Protein AF-X6LMD1-F1 (afdb_monomer_lite)

Sequence (116 aa):
EVIKKPLPRMNQKKEENHKEEKEEYYFAKEGKKDKRIVFIAIKVKRFSDVDNVKEQYRCRFHYYLTWLLTYPEYIDYLEYLHAHNLSKWRPAFLPDIEFVNAVEGFDICICIYCIY

Organism: Reticulomyxa filosa (NCBI:txid46433)

Secondary structure (DSSP, 8-state):
-EEEEPPP---PPP----------EEEE-TT-TT---EEEEEEEEEEEEEETTTTEEEEEEEEEEEEPPBHHHHHHHHHHHHHS-GGG---S-------TT--S------------

Radius of gyration: 20.08 Å; chains: 1; bounding box: 34×28×69 Å

Structure (mmCIF, N/CA/C/O backbone):
data_AF-X6LMD1-F1
#
_entry.id   AF-X6LMD1-F1
#
loop_
_atom_site.group_PDB
_atom_site.id
_atom_site.type_symbol
_atom_site.label_atom_id
_atom_site.label_alt_id
_atom_site.label_comp_id
_atom_site.label_asym_id
_atom_site.label_entity_id
_atom_site.label_seq_id
_atom_site.pdbx_PDB_ins_code
_atom_site.Cartn_x
_atom_site.Cartn_y
_atom_site.Cartn_z
_atom_site.occupancy
_atom_site.B_iso_or_equiv
_atom_site.auth_seq_id
_atom_site.auth_comp_id
_atom_site.auth_asym_id
_atom_site.auth_atom_id
_atom_site.pdbx_PDB_model_num
ATOM 1 N N . GLU A 1 1 ? 10.521 11.371 -9.289 1.00 58.56 1 GLU A N 1
ATOM 2 C CA . GLU A 1 1 ? 11.022 11.567 -10.667 1.00 58.56 1 GLU A CA 1
ATOM 3 C C . GLU A 1 1 ? 10.364 10.538 -11.561 1.00 58.56 1 GLU A C 1
ATOM 5 O O . GLU A 1 1 ? 10.403 9.359 -11.224 1.00 58.56 1 GLU A O 1
ATOM 10 N N . VAL A 1 2 ? 9.726 11.001 -12.629 1.00 62.53 2 VAL A N 1
ATOM 11 C CA . VAL A 1 2 ? 8.931 10.197 -13.561 1.00 62.53 2 VAL A CA 1
ATOM 12 C C . VAL A 1 2 ? 9.608 10.272 -14.925 1.00 62.53 2 VAL A C 1
ATOM 14 O O . VAL A 1 2 ? 10.075 11.344 -15.310 1.00 62.53 2 VAL A O 1
ATOM 17 N N . ILE A 1 3 ? 9.702 9.148 -15.631 1.00 71.81 3 ILE A N 1
ATOM 18 C CA . ILE A 1 3 ? 10.287 9.081 -16.971 1.00 71.81 3 ILE A CA 1
ATOM 19 C C . ILE A 1 3 ? 9.158 9.009 -17.990 1.00 71.81 3 ILE A C 1
ATOM 21 O O . ILE A 1 3 ? 8.277 8.158 -17.885 1.00 71.81 3 ILE A O 1
ATOM 25 N N . LYS A 1 4 ? 9.219 9.880 -18.995 1.00 68.19 4 LYS A N 1
ATOM 26 C CA . LYS A 1 4 ? 8.364 9.805 -20.178 1.00 68.19 4 LYS A CA 1
ATOM 27 C C . LYS A 1 4 ? 9.011 8.878 -21.199 1.00 68.19 4 LYS A C 1
ATOM 29 O O . LYS A 1 4 ? 10.179 9.081 -21.539 1.00 68.19 4 LYS A O 1
ATOM 34 N N . LYS A 1 5 ? 8.279 7.879 -21.692 1.00 68.75 5 LYS A N 1
ATOM 35 C CA . LYS A 1 5 ? 8.737 7.034 -22.805 1.00 68.75 5 LYS A CA 1
ATOM 36 C C . LYS A 1 5 ? 7.609 6.864 -23.830 1.00 68.75 5 LYS A C 1
ATOM 38 O O . LYS A 1 5 ? 6.471 6.647 -23.420 1.00 68.75 5 LYS A O 1
ATOM 43 N N . PRO A 1 6 ? 7.905 6.968 -25.138 1.00 60.41 6 PRO A N 1
ATOM 44 C CA . PRO A 1 6 ? 6.935 6.650 -26.179 1.00 60.41 6 PRO A CA 1
ATOM 45 C C . PRO A 1 6 ? 6.657 5.139 -26.213 1.00 60.41 6 PRO A C 1
ATOM 47 O O . PRO A 1 6 ? 7.545 4.340 -25.910 1.00 60.41 6 PRO A O 1
ATOM 50 N N . LEU A 1 7 ? 5.439 4.760 -26.606 1.00 60.53 7 LEU A N 1
ATOM 51 C CA . LEU A 1 7 ? 5.027 3.364 -26.778 1.00 60.53 7 LEU A CA 1
ATOM 52 C C . LEU A 1 7 ? 5.971 2.606 -27.735 1.00 60.53 7 LEU A C 1
ATOM 54 O O . LEU A 1 7 ? 6.264 3.106 -28.830 1.00 60.53 7 LEU A O 1
ATOM 58 N N . PRO A 1 8 ? 6.400 1.378 -27.392 1.00 58.44 8 PRO A N 1
ATOM 59 C CA . PRO A 1 8 ? 6.935 0.469 -28.391 1.00 58.44 8 PRO A CA 1
ATOM 60 C C . PRO A 1 8 ? 5.809 0.112 -29.369 1.00 58.44 8 PRO A C 1
ATOM 62 O O . PRO A 1 8 ? 4.729 -0.316 -28.966 1.00 58.44 8 PRO A O 1
ATOM 65 N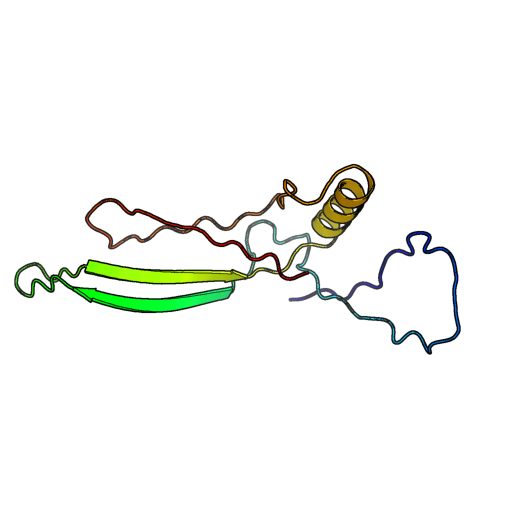 N . ARG A 1 9 ? 6.048 0.311 -30.671 1.00 50.56 9 ARG A N 1
ATOM 66 C CA . ARG A 1 9 ? 5.101 -0.091 -31.720 1.00 50.56 9 ARG A CA 1
ATOM 67 C C . ARG A 1 9 ? 4.963 -1.609 -31.699 1.00 50.56 9 ARG A C 1
ATOM 69 O O . ARG A 1 9 ? 5.807 -2.306 -32.255 1.00 50.56 9 ARG A O 1
ATOM 76 N N . MET A 1 10 ? 3.903 -2.119 -31.089 1.00 48.19 10 MET A N 1
ATOM 77 C CA . MET A 1 10 ? 3.469 -3.488 -31.334 1.00 48.19 10 MET A CA 1
ATOM 78 C C . MET A 1 10 ? 2.474 -3.478 -32.485 1.00 48.19 10 MET A C 1
ATOM 80 O O . MET A 1 10 ? 1.633 -2.588 -32.564 1.00 48.19 10 MET A O 1
ATOM 84 N N . ASN A 1 11 ? 2.644 -4.417 -33.418 1.00 47.88 11 ASN A N 1
ATOM 85 C CA . ASN A 1 11 ? 1.910 -4.506 -34.680 1.00 47.88 11 ASN A CA 1
ATOM 86 C C . ASN A 1 11 ? 0.390 -4.541 -34.456 1.00 47.88 11 ASN A C 1
ATOM 88 O O . ASN A 1 11 ? -0.214 -5.608 -34.369 1.00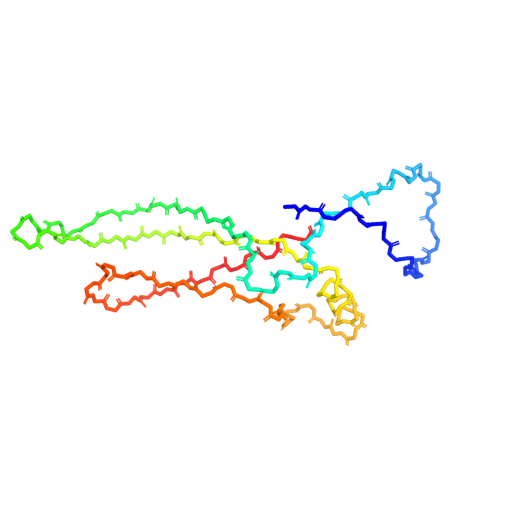 47.88 11 ASN A O 1
ATOM 92 N N . GLN A 1 12 ? -0.233 -3.369 -34.403 1.00 45.47 12 GLN A N 1
ATOM 93 C CA . GLN A 1 12 ? -1.670 -3.217 -34.536 1.00 45.47 12 GLN A CA 1
ATOM 94 C C . GLN A 1 12 ? -1.987 -3.309 -36.030 1.00 45.47 12 GLN A C 1
ATOM 96 O O . GLN A 1 12 ? -1.436 -2.567 -36.849 1.00 45.47 12 GLN A O 1
ATOM 101 N N . LYS A 1 13 ? -2.826 -4.279 -36.407 1.00 42.50 13 LYS A N 1
ATOM 102 C CA . LYS A 1 13 ? -3.422 -4.307 -37.745 1.00 42.50 13 LYS A CA 1
ATOM 103 C C . LYS A 1 13 ? -4.160 -2.980 -37.948 1.00 42.50 13 LYS A C 1
ATOM 105 O O . LYS A 1 13 ? -4.988 -2.612 -37.125 1.00 42.50 13 LYS A O 1
ATOM 110 N N . LYS A 1 14 ? -3.782 -2.280 -39.020 1.00 55.31 14 LYS A N 1
ATOM 111 C CA . LYS A 1 14 ? -4.336 -1.000 -39.473 1.00 55.31 14 LYS A CA 1
ATOM 112 C C . LYS A 1 14 ? -5.856 -1.045 -39.603 1.00 55.31 14 LYS A C 1
ATOM 114 O O . LYS A 1 14 ? -6.345 -1.945 -40.270 1.00 55.31 14 LYS A O 1
ATOM 119 N N . GLU A 1 15 ? -6.500 0.002 -39.101 1.00 42.31 15 GLU A N 1
ATOM 120 C CA . GLU A 1 15 ? -7.690 0.715 -39.608 1.00 42.31 15 GLU A CA 1
ATOM 121 C C . GLU A 1 15 ? -7.949 1.844 -38.587 1.00 42.31 15 GLU A C 1
ATOM 123 O O . GLU A 1 15 ? -7.849 1.592 -37.395 1.00 42.31 15 GLU A O 1
ATOM 128 N N . GLU A 1 16 ? -8.234 3.114 -38.855 1.00 44.16 16 GLU A N 1
ATOM 129 C CA . GLU A 1 16 ? -8.240 4.019 -40.003 1.00 44.16 16 GLU A CA 1
ATOM 130 C C . GLU A 1 16 ? -8.130 5.440 -39.393 1.00 44.16 16 GLU A C 1
ATOM 132 O O . GLU A 1 16 ? -8.723 5.719 -38.356 1.00 44.16 16 GLU A O 1
ATOM 137 N N . ASN A 1 17 ? -7.354 6.325 -40.027 1.00 45.41 17 ASN A N 1
ATOM 138 C CA . ASN A 1 17 ? -7.374 7.799 -39.947 1.00 45.41 17 ASN A CA 1
ATOM 139 C C . ASN A 1 17 ? -8.032 8.498 -38.729 1.00 45.41 17 ASN A C 1
ATOM 141 O O . ASN A 1 17 ? -8.964 9.287 -38.890 1.00 45.41 17 ASN A O 1
ATOM 145 N N . HIS A 1 18 ? -7.454 8.363 -37.537 1.00 44.22 18 HIS A N 1
ATOM 146 C CA . HIS A 1 18 ? -7.583 9.377 -36.487 1.00 44.22 18 HIS A CA 1
ATOM 147 C C . HIS A 1 18 ? -6.201 9.984 -36.238 1.00 44.22 18 HIS A C 1
ATOM 149 O O . HIS A 1 18 ? -5.205 9.265 -36.239 1.00 44.22 18 HIS A O 1
ATOM 155 N N . LYS A 1 19 ? -6.107 11.312 -36.078 1.00 44.75 19 LYS A N 1
ATOM 156 C CA . LYS A 1 19 ? -4.874 11.970 -35.615 1.00 44.75 19 LYS A CA 1
ATOM 157 C C . LYS A 1 19 ? -4.458 11.296 -34.305 1.00 44.75 19 LYS A C 1
ATOM 159 O O . LYS A 1 19 ? -5.080 11.551 -33.282 1.00 44.75 19 LYS A O 1
ATOM 164 N N . GLU A 1 20 ? -3.457 10.421 -34.367 1.00 53.47 20 GLU A N 1
ATOM 165 C CA . GLU A 1 20 ? -2.871 9.760 -33.204 1.00 53.47 20 GLU A CA 1
ATOM 166 C C . GLU A 1 20 ? -2.201 10.838 -32.344 1.00 53.47 20 GLU A C 1
ATOM 168 O O . GLU A 1 20 ? -1.045 11.216 -32.564 1.00 53.47 20 GLU A O 1
ATOM 173 N N . GLU A 1 21 ? -2.939 11.394 -31.383 1.00 54.25 21 GLU A N 1
ATOM 174 C CA . GLU A 1 21 ? -2.310 12.012 -30.225 1.00 54.25 21 GLU A CA 1
ATOM 175 C C . GLU A 1 21 ? -1.440 10.925 -29.595 1.00 54.25 21 GLU A C 1
ATOM 177 O O . GLU A 1 21 ? -1.934 9.883 -29.174 1.00 54.25 21 GLU A O 1
ATOM 182 N N . LYS A 1 22 ? -0.117 11.112 -29.629 1.00 58.25 22 LYS A N 1
ATOM 183 C CA . LYS A 1 22 ? 0.812 10.185 -28.985 1.00 58.25 22 LYS A CA 1
ATOM 184 C C . LYS A 1 22 ? 0.497 10.185 -27.495 1.00 58.25 22 LYS A C 1
ATOM 186 O O . LYS A 1 22 ? 0.904 11.108 -26.794 1.00 58.25 22 LYS A O 1
ATOM 191 N N . GLU A 1 23 ? -0.208 9.164 -27.028 1.00 63.03 23 GLU A N 1
ATOM 192 C CA . GLU A 1 23 ? -0.452 8.962 -25.606 1.00 63.03 23 GLU A CA 1
ATOM 193 C C . GLU A 1 23 ? 0.904 8.833 -24.891 1.00 63.03 23 GLU A C 1
ATOM 195 O O . GLU A 1 23 ? 1.711 7.938 -25.167 1.00 63.03 23 GLU A O 1
ATOM 200 N N . GLU A 1 24 ? 1.210 9.807 -24.031 1.00 69.56 24 GLU A N 1
ATOM 201 C CA . GLU A 1 24 ? 2.436 9.828 -23.238 1.00 69.56 24 GLU A CA 1
ATOM 202 C C . GLU A 1 24 ? 2.215 9.055 -21.935 1.00 69.56 24 GLU A C 1
ATOM 204 O O . GLU A 1 24 ? 1.432 9.470 -21.083 1.00 69.56 24 GLU A O 1
ATOM 209 N N . TYR A 1 25 ? 2.957 7.961 -21.746 1.00 74.69 25 TYR A N 1
ATOM 210 C CA . TYR A 1 25 ? 2.936 7.195 -20.501 1.00 74.69 25 TYR A CA 1
ATOM 211 C C . TYR A 1 25 ? 4.047 7.628 -19.542 1.00 74.69 25 TYR A C 1
ATOM 213 O O . TYR A 1 25 ? 5.151 8.031 -19.934 1.00 74.69 25 TYR A O 1
ATOM 221 N N . TYR A 1 26 ? 3.744 7.499 -18.254 1.00 79.62 26 TYR A N 1
ATOM 222 C CA . TYR A 1 26 ? 4.590 7.909 -17.143 1.00 79.62 26 TYR A CA 1
ATOM 223 C C . TYR A 1 26 ? 5.119 6.685 -16.394 1.00 79.62 26 TYR A C 1
ATOM 225 O O . TYR A 1 26 ? 4.356 5.958 -15.764 1.00 79.62 26 TYR A O 1
ATOM 233 N N . PHE A 1 27 ? 6.437 6.485 -16.412 1.00 82.81 27 PHE A N 1
ATOM 234 C CA . PHE A 1 27 ? 7.080 5.330 -15.784 1.00 82.81 27 PHE A CA 1
ATOM 235 C C . PHE A 1 27 ? 7.946 5.717 -14.587 1.00 82.81 27 PHE A C 1
ATOM 237 O O . PHE A 1 27 ? 8.555 6.793 -14.532 1.00 82.81 27 PHE A O 1
ATOM 244 N N . ALA A 1 28 ? 8.061 4.796 -13.636 1.00 81.94 28 ALA A N 1
ATOM 245 C CA . ALA A 1 28 ? 9.041 4.879 -12.565 1.00 81.94 28 ALA A CA 1
ATOM 246 C C . ALA A 1 28 ? 10.471 4.675 -13.105 1.00 81.94 28 ALA A C 1
ATOM 248 O O . ALA A 1 28 ? 10.715 3.901 -14.033 1.00 81.94 28 ALA A O 1
ATOM 249 N N . LYS A 1 29 ? 11.440 5.372 -12.500 1.00 80.62 29 LYS A N 1
ATOM 250 C CA . LYS A 1 29 ? 12.864 5.295 -12.861 1.00 80.62 29 LYS A CA 1
ATOM 251 C C . LYS A 1 29 ? 13.477 3.958 -12.432 1.00 80.62 29 LYS A C 1
ATOM 253 O O . LYS A 1 29 ? 13.412 3.586 -11.265 1.00 80.62 29 LYS A O 1
ATOM 258 N N . GLU A 1 30 ? 14.139 3.288 -13.373 1.00 70.88 30 GLU A N 1
ATOM 259 C CA . GLU A 1 30 ? 14.641 1.906 -13.253 1.00 70.88 30 GLU A CA 1
ATOM 260 C C . GLU A 1 30 ? 15.728 1.712 -12.171 1.00 70.88 30 GLU A C 1
ATOM 262 O O . GLU A 1 30 ? 15.904 0.610 -11.662 1.00 70.88 30 GLU A O 1
ATOM 267 N N . GLY A 1 31 ? 16.408 2.783 -11.743 1.00 64.25 31 GLY A N 1
ATOM 268 C CA . GLY A 1 31 ? 17.465 2.735 -10.720 1.00 64.25 31 GLY A CA 1
ATOM 269 C C . GLY A 1 31 ? 16.997 2.822 -9.261 1.00 64.25 31 GLY A C 1
ATOM 270 O O . GLY A 1 31 ? 17.835 2.869 -8.366 1.00 64.25 31 GLY A O 1
ATOM 271 N N . LYS A 1 32 ? 15.685 2.893 -8.993 1.00 59.31 32 LYS A N 1
ATOM 272 C CA . LYS A 1 32 ? 15.123 2.997 -7.631 1.00 59.31 32 LYS A CA 1
ATOM 273 C C . LYS A 1 32 ? 14.208 1.818 -7.301 1.00 59.31 32 LYS A C 1
ATOM 275 O O . LYS A 1 32 ? 13.099 2.031 -6.814 1.00 59.31 32 LYS A O 1
ATOM 280 N N . LYS A 1 33 ? 14.659 0.583 -7.550 1.00 58.09 33 LYS A N 1
ATOM 281 C CA . LYS A 1 33 ? 13.909 -0.619 -7.133 1.00 58.09 33 LYS A CA 1
ATOM 282 C C . LYS A 1 33 ? 13.486 -0.539 -5.658 1.00 58.09 33 LYS A C 1
ATOM 284 O O . LYS A 1 33 ? 12.345 -0.863 -5.356 1.00 58.09 33 LYS A O 1
ATOM 289 N N . ASP A 1 34 ? 14.336 0.049 -4.816 1.00 61.03 34 ASP A N 1
ATOM 290 C CA . ASP A 1 34 ? 14.127 0.131 -3.364 1.00 61.03 34 ASP A CA 1
ATOM 291 C C . ASP A 1 34 ? 13.363 1.384 -2.902 1.00 61.03 34 ASP A C 1
ATOM 293 O O . ASP A 1 34 ? 12.988 1.495 -1.739 1.00 61.03 34 ASP A O 1
ATOM 297 N N . LYS A 1 35 ? 13.151 2.375 -3.780 1.00 72.50 35 LYS A N 1
ATOM 298 C CA . LYS A 1 35 ? 12.508 3.654 -3.421 1.00 72.50 35 LYS A CA 1
ATOM 299 C C . LYS A 1 35 ? 11.435 4.014 -4.433 1.00 72.50 35 LYS A C 1
ATOM 301 O O . LYS A 1 35 ? 11.582 4.968 -5.207 1.00 72.50 35 LYS A O 1
ATOM 306 N N . ARG A 1 36 ? 10.354 3.237 -4.422 1.00 80.94 36 ARG A N 1
ATOM 307 C CA . ARG A 1 36 ? 9.139 3.555 -5.171 1.00 80.94 36 ARG A CA 1
ATOM 308 C C . ARG A 1 36 ? 8.204 4.412 -4.341 1.00 80.94 36 ARG A C 1
ATOM 310 O O . ARG A 1 36 ? 8.101 4.261 -3.129 1.00 80.94 36 ARG A O 1
ATOM 317 N N . ILE A 1 37 ? 7.531 5.327 -5.024 1.00 84.31 37 ILE A N 1
ATOM 318 C CA . ILE A 1 37 ? 6.459 6.109 -4.423 1.00 84.31 37 ILE A CA 1
ATOM 319 C C . ILE A 1 37 ? 5.193 5.267 -4.540 1.00 84.31 37 ILE A C 1
ATOM 321 O O . ILE A 1 37 ? 4.795 4.900 -5.647 1.00 84.31 37 ILE A O 1
ATOM 325 N N . VAL A 1 38 ? 4.597 4.962 -3.394 1.00 87.19 38 VAL A N 1
ATOM 326 C CA . VAL A 1 38 ? 3.317 4.265 -3.290 1.00 87.19 38 VAL A CA 1
ATOM 327 C C . VAL A 1 38 ? 2.305 5.272 -2.774 1.00 87.19 38 VAL A C 1
ATOM 329 O O . VAL A 1 38 ? 2.480 5.857 -1.707 1.00 87.19 38 VAL A O 1
ATOM 332 N N . PHE A 1 39 ? 1.257 5.493 -3.551 1.00 89.94 39 PHE A N 1
ATOM 333 C CA . PHE A 1 39 ? 0.110 6.277 -3.139 1.00 89.94 39 PHE A CA 1
ATOM 334 C C . PHE A 1 39 ? -0.853 5.356 -2.401 1.00 89.94 39 PHE A C 1
ATOM 336 O O . PHE A 1 39 ? -1.257 4.315 -2.922 1.00 89.94 39 PHE A O 1
ATOM 343 N N . ILE A 1 40 ? -1.197 5.746 -1.178 1.00 90.56 40 ILE A N 1
ATOM 344 C CA . ILE A 1 40 ? -2.104 5.003 -0.312 1.00 90.56 40 ILE A CA 1
ATOM 345 C C . ILE A 1 40 ? -3.327 5.877 -0.074 1.00 90.56 40 ILE A C 1
ATOM 347 O O . ILE A 1 40 ? -3.208 6.997 0.423 1.00 90.56 40 ILE A O 1
ATOM 351 N N . ALA A 1 41 ? -4.503 5.359 -0.407 1.00 92.00 41 ALA A N 1
ATOM 352 C CA . ALA A 1 41 ? -5.773 5.986 -0.070 1.00 92.00 41 ALA A CA 1
ATOM 353 C C . ALA A 1 41 ? -6.560 5.066 0.861 1.00 92.00 41 ALA A C 1
ATOM 355 O O . ALA A 1 41 ? -6.775 3.899 0.544 1.00 92.00 41 ALA A O 1
ATOM 356 N N . ILE A 1 42 ? -7.013 5.589 2.000 1.00 90.62 42 ILE A N 1
ATOM 357 C CA . ILE A 1 42 ? -7.777 4.824 2.990 1.00 90.62 42 ILE A CA 1
ATOM 358 C C . ILE A 1 42 ? -9.192 5.388 3.067 1.00 90.62 42 ILE A C 1
ATOM 360 O O . ILE A 1 42 ? -9.393 6.575 3.312 1.00 90.62 42 ILE A O 1
ATOM 364 N N . LYS A 1 43 ? -10.188 4.519 2.885 1.00 93.00 43 LYS A N 1
ATOM 365 C CA . LYS A 1 43 ? -11.603 4.828 3.099 1.00 93.00 43 LYS A CA 1
ATOM 366 C C . LYS A 1 43 ? -12.094 4.093 4.336 1.00 93.00 43 LYS A C 1
ATOM 368 O O . LYS A 1 43 ? -12.355 2.888 4.291 1.00 93.00 43 LYS A O 1
ATOM 373 N N . VAL A 1 44 ? -12.256 4.825 5.430 1.00 93.25 44 VAL A N 1
ATOM 374 C CA . VAL A 1 44 ? -12.807 4.271 6.668 1.00 93.25 44 VAL A CA 1
ATOM 375 C C . VAL A 1 44 ? -14.300 3.990 6.495 1.00 93.25 44 VAL A C 1
ATOM 377 O O . VAL A 1 44 ? -15.042 4.827 5.986 1.00 93.25 44 VAL A O 1
ATOM 380 N N . LYS A 1 45 ? -14.735 2.789 6.888 1.00 93.00 45 LYS A N 1
ATOM 381 C CA . LYS A 1 45 ? -16.146 2.377 6.856 1.00 93.00 45 LYS A CA 1
ATOM 382 C C . LYS A 1 45 ? -16.819 2.515 8.215 1.00 93.00 45 LYS A C 1
ATOM 384 O O . LYS A 1 45 ? -17.940 3.001 8.275 1.00 93.00 45 LYS A O 1
ATOM 389 N N . ARG A 1 46 ? -16.177 2.033 9.283 1.00 92.69 46 ARG A N 1
ATOM 390 C CA . ARG A 1 46 ? -16.705 2.126 10.653 1.00 92.69 46 ARG A CA 1
ATOM 391 C C . ARG A 1 46 ? -15.591 2.077 11.690 1.00 92.69 46 ARG A C 1
ATOM 393 O O . ARG A 1 46 ? -14.607 1.363 11.492 1.00 92.69 46 ARG A O 1
ATOM 400 N N . PHE A 1 47 ? -15.842 2.748 12.807 1.00 93.38 47 PHE A N 1
ATOM 401 C CA . PHE A 1 47 ? -15.169 2.536 14.083 1.00 93.38 47 PHE A CA 1
ATOM 402 C C . PHE A 1 47 ? -16.138 1.818 15.030 1.00 93.38 47 PHE A C 1
ATOM 404 O O . PHE A 1 47 ? -17.341 2.087 14.996 1.00 93.38 47 PHE A O 1
ATOM 411 N N . SER A 1 48 ? -15.639 0.885 15.832 1.00 91.44 48 SER A N 1
ATOM 412 C CA . SER A 1 48 ? -16.395 0.191 16.878 1.00 91.44 48 SER A CA 1
ATOM 413 C C . SER A 1 48 ? -15.481 -0.147 18.054 1.00 91.44 48 SER A C 1
ATOM 415 O O . SER A 1 48 ? -14.265 -0.010 17.944 1.00 91.44 48 SER A O 1
ATOM 417 N N . ASP A 1 49 ? -16.075 -0.595 19.163 1.00 89.56 49 ASP A N 1
ATOM 418 C CA . ASP A 1 49 ? -15.351 -1.189 20.295 1.00 89.56 49 ASP A CA 1
ATOM 419 C C . ASP A 1 49 ? -14.224 -0.283 20.827 1.00 89.56 49 ASP A C 1
ATOM 421 O O . ASP A 1 49 ? -13.080 -0.706 20.963 1.00 89.56 49 ASP A O 1
ATOM 425 N N . VAL A 1 50 ? -14.543 0.998 21.053 1.00 92.38 50 VAL A N 1
ATOM 426 C CA . VAL A 1 50 ? -13.589 1.990 21.567 1.00 92.38 50 VAL A CA 1
ATOM 427 C C . VAL A 1 50 ? -13.410 1.780 23.070 1.00 92.38 50 VAL A C 1
ATOM 429 O O . VAL A 1 50 ? -14.324 2.042 23.853 1.00 92.38 50 VAL A O 1
ATOM 432 N N . ASP A 1 51 ? -12.232 1.311 23.464 1.00 89.88 51 ASP A N 1
ATOM 433 C CA . ASP A 1 51 ? -11.805 1.163 24.851 1.00 89.88 51 ASP A CA 1
ATOM 434 C C . ASP A 1 51 ? -10.870 2.322 25.214 1.00 89.88 51 ASP A C 1
ATOM 436 O O . ASP A 1 51 ? -9.711 2.364 24.803 1.00 89.88 51 ASP A O 1
ATOM 440 N N . ASN A 1 52 ? -11.379 3.270 26.002 1.00 93.19 52 ASN A N 1
ATOM 441 C CA . ASN A 1 52 ? -10.607 4.429 26.453 1.00 93.19 52 ASN A CA 1
ATOM 442 C C . ASN A 1 52 ? -9.606 4.091 27.569 1.00 93.19 52 ASN A C 1
ATOM 444 O O . ASN A 1 52 ? -8.702 4.880 27.815 1.00 93.19 52 ASN A O 1
ATOM 448 N N . VAL A 1 53 ? -9.766 2.960 28.266 1.00 95.00 53 VAL A N 1
ATOM 449 C CA . VAL A 1 53 ? -8.841 2.541 29.334 1.00 95.00 53 VAL A CA 1
ATOM 450 C C . VAL A 1 53 ? -7.591 1.916 28.723 1.00 95.00 53 VAL A C 1
ATOM 452 O O . VAL A 1 53 ? -6.488 2.136 29.217 1.00 95.00 53 VAL A O 1
ATOM 455 N N . LYS A 1 54 ? -7.761 1.147 27.642 1.00 90.31 54 LYS A N 1
ATOM 456 C CA . LYS A 1 54 ? -6.654 0.524 26.896 1.00 90.31 54 LYS A CA 1
ATOM 457 C C . LYS A 1 54 ? -6.190 1.323 25.679 1.00 90.31 54 LYS A C 1
ATOM 459 O O . LYS A 1 54 ? -5.240 0.902 25.029 1.00 90.31 54 LYS A O 1
ATOM 464 N N . GLU A 1 55 ? -6.871 2.423 25.361 1.00 89.56 55 GLU A N 1
ATOM 465 C CA . GLU A 1 55 ? -6.638 3.258 24.173 1.00 89.56 55 GLU A CA 1
ATOM 466 C C . GLU A 1 55 ? -6.712 2.465 22.854 1.00 89.56 55 GLU A C 1
ATOM 468 O O . GLU A 1 55 ? -5.917 2.644 21.931 1.00 89.56 55 GLU A O 1
ATOM 473 N N . GLN A 1 56 ? -7.690 1.563 22.757 1.00 90.31 56 GLN A N 1
ATOM 474 C CA . GLN A 1 56 ? -7.870 0.666 21.615 1.00 90.31 56 GLN A CA 1
ATOM 475 C C . GLN A 1 56 ? -9.207 0.910 20.925 1.00 90.31 56 GLN A C 1
ATOM 477 O O . GLN A 1 56 ? -10.188 1.318 21.539 1.00 90.31 56 GLN A O 1
ATOM 482 N N . TYR A 1 57 ? -9.256 0.638 19.625 1.00 89.94 57 TYR A N 1
ATOM 483 C CA . TYR A 1 57 ? -10.499 0.634 18.868 1.00 89.94 57 TYR A CA 1
ATOM 484 C C . TYR A 1 57 ? -10.437 -0.395 17.748 1.00 89.94 57 TYR A C 1
ATOM 486 O O . TYR A 1 57 ? -9.371 -0.714 17.214 1.00 89.94 57 TYR A O 1
ATOM 494 N N . ARG A 1 58 ? -11.608 -0.868 17.328 1.00 90.44 58 ARG A N 1
ATOM 495 C CA . ARG A 1 58 ? -11.753 -1.692 16.134 1.00 90.44 58 ARG A CA 1
ATOM 496 C C . ARG A 1 58 ? -12.126 -0.817 14.945 1.00 90.44 58 ARG A C 1
ATOM 498 O O . ARG A 1 58 ? -13.065 -0.024 15.001 1.00 90.44 58 ARG A O 1
ATOM 505 N N . CYS A 1 59 ? -11.424 -0.986 13.828 1.00 88.81 59 CYS A N 1
ATOM 506 C CA . CYS A 1 59 ? -11.701 -0.243 12.601 1.00 88.81 59 CYS A CA 1
ATOM 507 C C . CYS A 1 59 ? -11.890 -1.175 11.412 1.00 88.81 59 CYS A C 1
ATOM 509 O O . CYS A 1 59 ? -11.144 -2.133 11.219 1.00 88.81 59 CYS A O 1
ATOM 511 N N . ARG A 1 60 ? -12.896 -0.872 10.588 1.00 89.81 60 ARG A N 1
ATOM 512 C CA . ARG A 1 60 ? -13.051 -1.472 9.262 1.00 89.81 60 ARG A CA 1
ATOM 513 C C . ARG A 1 60 ? -12.834 -0.384 8.228 1.00 89.81 60 ARG A C 1
ATOM 515 O O . ARG A 1 60 ? -13.555 0.614 8.219 1.00 89.81 60 ARG A O 1
ATOM 522 N N . PHE A 1 61 ? -11.903 -0.605 7.317 1.00 90.25 61 PHE A N 1
ATOM 523 C CA . PHE A 1 61 ? -11.594 0.318 6.234 1.00 90.25 61 PHE A CA 1
ATOM 524 C C . PHE A 1 61 ? -11.275 -0.452 4.955 1.00 90.25 61 PHE A C 1
ATOM 526 O O . PHE A 1 61 ? -11.023 -1.655 4.977 1.00 90.25 61 PHE A O 1
ATOM 533 N N . HIS A 1 62 ? -11.345 0.243 3.829 1.00 89.38 62 HIS A N 1
ATOM 534 C CA . HIS A 1 62 ? -10.705 -0.181 2.591 1.00 89.38 62 HIS A CA 1
ATOM 535 C C . HIS A 1 62 ? -9.432 0.631 2.418 1.00 89.38 62 HIS A C 1
ATOM 537 O O . HIS A 1 62 ? -9.424 1.819 2.746 1.00 89.38 62 HIS A O 1
ATOM 543 N N . TYR A 1 63 ? -8.395 0.024 1.861 1.00 88.19 63 TYR A N 1
ATOM 544 C CA . TYR A 1 63 ? -7.227 0.754 1.402 1.00 88.19 63 TYR A CA 1
ATOM 545 C C . TYR A 1 63 ? -6.969 0.429 -0.065 1.00 88.19 63 TYR A C 1
ATOM 547 O O . TYR A 1 63 ? -7.188 -0.694 -0.518 1.00 88.19 63 TYR A O 1
ATOM 555 N N . TYR A 1 64 ? -6.548 1.447 -0.801 1.00 89.81 64 TYR A N 1
ATOM 556 C CA . TYR A 1 64 ? -6.194 1.371 -2.207 1.00 89.81 64 TYR A CA 1
ATOM 557 C C . TYR A 1 64 ? -4.726 1.726 -2.332 1.00 89.81 64 TYR A C 1
ATOM 559 O O . TYR A 1 64 ? -4.285 2.742 -1.788 1.00 89.81 64 TYR A O 1
ATOM 567 N N . LEU A 1 65 ? -3.992 0.873 -3.037 1.00 88.75 65 LEU A N 1
ATOM 568 C CA . LEU A 1 65 ? -2.581 1.064 -3.325 1.00 88.75 65 LEU A CA 1
ATOM 569 C C . LEU A 1 65 ? -2.410 1.326 -4.804 1.00 88.75 65 LEU A C 1
ATOM 571 O O . LEU A 1 65 ? -2.907 0.569 -5.637 1.00 88.75 65 LEU A O 1
ATOM 575 N N . THR A 1 66 ? -1.685 2.389 -5.112 1.00 89.19 66 THR A N 1
ATOM 576 C CA . THR A 1 66 ? -1.358 2.760 -6.482 1.00 89.19 66 THR A CA 1
ATOM 577 C C . THR A 1 66 ? 0.115 3.119 -6.541 1.00 89.19 66 THR A C 1
ATOM 579 O O . THR A 1 66 ? 0.608 3.914 -5.744 1.00 89.19 66 THR A O 1
ATOM 582 N N . TRP A 1 67 ? 0.842 2.532 -7.481 1.00 88.31 67 TRP A N 1
ATOM 583 C CA . TRP A 1 67 ? 2.243 2.850 -7.728 1.00 88.31 67 TRP A CA 1
ATOM 584 C C . TRP A 1 67 ? 2.503 2.841 -9.228 1.00 88.31 67 TRP A C 1
ATOM 586 O O . TRP A 1 67 ? 1.799 2.183 -9.990 1.00 88.31 67 TRP A O 1
ATOM 596 N N . LEU A 1 68 ? 3.524 3.583 -9.649 1.00 86.06 68 LEU A N 1
ATOM 597 C CA . LEU A 1 68 ? 3.942 3.590 -11.045 1.00 86.06 68 LEU A CA 1
ATOM 598 C C . LEU A 1 68 ? 4.790 2.352 -11.347 1.00 86.06 68 LEU A C 1
ATOM 600 O O . LEU A 1 68 ? 5.723 2.021 -10.602 1.00 86.06 68 LEU A O 1
ATOM 604 N N . LEU A 1 69 ? 4.487 1.704 -12.469 1.00 86.25 69 LEU A N 1
ATOM 605 C CA . LEU A 1 69 ? 5.319 0.645 -13.025 1.00 86.25 69 LEU A CA 1
ATOM 606 C C . LEU A 1 69 ? 6.603 1.227 -13.614 1.00 86.25 69 LEU A C 1
ATOM 608 O O . LEU A 1 69 ? 6.656 2.366 -14.089 1.00 86.25 69 LEU A O 1
ATOM 612 N N . THR A 1 70 ? 7.661 0.431 -13.583 1.00 85.81 70 THR A N 1
ATOM 613 C CA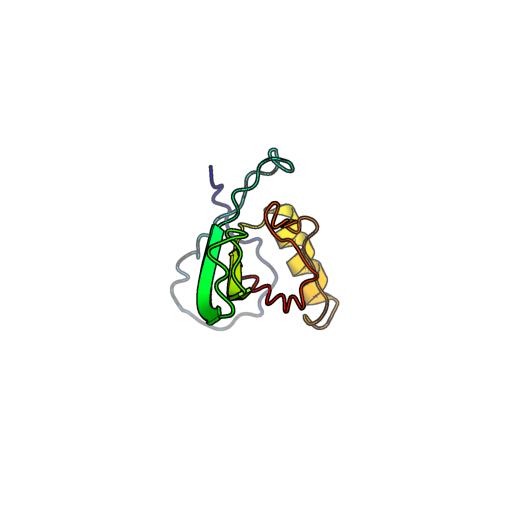 . THR A 1 70 ? 8.868 0.707 -14.361 1.00 85.81 70 THR A CA 1
ATOM 614 C C . THR A 1 70 ? 8.656 0.263 -15.805 1.00 85.81 70 THR A C 1
ATOM 616 O O . THR A 1 70 ? 7.842 -0.612 -16.089 1.00 85.81 70 THR A O 1
ATOM 619 N N . TYR A 1 71 ? 9.404 0.851 -16.735 1.00 85.50 71 TYR A N 1
ATOM 620 C CA . TYR A 1 71 ? 9.303 0.471 -18.144 1.00 85.50 71 TYR A CA 1
ATOM 621 C C . TYR A 1 71 ? 9.572 -1.029 -18.401 1.00 85.50 71 TYR A C 1
ATOM 623 O O . TYR A 1 71 ? 8.809 -1.621 -19.155 1.00 85.50 71 TYR A O 1
ATOM 631 N N . PRO A 1 72 ? 10.556 -1.693 -17.756 1.00 86.81 72 PRO A N 1
ATOM 632 C CA . PRO A 1 72 ? 10.762 -3.130 -17.933 1.00 86.81 72 PRO A CA 1
ATOM 633 C C . PRO A 1 72 ? 9.573 -3.974 -17.461 1.00 86.81 72 PRO A C 1
ATOM 635 O O . PRO A 1 72 ? 9.230 -4.944 -18.120 1.00 86.81 72 PRO A O 1
ATOM 638 N N . GLU A 1 73 ? 8.909 -3.590 -16.365 1.00 86.69 73 GLU A N 1
ATOM 639 C CA . GLU A 1 73 ? 7.692 -4.280 -15.900 1.00 86.69 73 GLU A CA 1
ATOM 640 C C . GLU A 1 73 ? 6.526 -4.100 -16.869 1.00 86.69 73 GLU A C 1
ATOM 642 O O . GLU A 1 73 ? 5.698 -4.991 -17.011 1.00 86.69 73 GLU A O 1
ATOM 647 N N . TYR A 1 74 ? 6.455 -2.952 -17.540 1.00 86.38 74 TYR A N 1
ATOM 648 C CA . TYR A 1 74 ? 5.454 -2.732 -18.574 1.00 86.38 74 TYR A CA 1
ATOM 649 C C . TYR A 1 74 ? 5.715 -3.591 -19.818 1.00 86.38 74 TYR A C 1
ATOM 651 O O . TYR A 1 74 ? 4.776 -4.143 -20.381 1.00 86.38 74 TYR A O 1
ATOM 659 N N . ILE A 1 75 ? 6.976 -3.755 -20.229 1.00 87.88 75 ILE A N 1
ATOM 660 C CA . ILE A 1 75 ? 7.326 -4.687 -21.312 1.00 87.88 75 ILE A CA 1
ATOM 661 C C . ILE A 1 75 ? 6.986 -6.131 -20.922 1.00 87.88 75 ILE A C 1
ATOM 663 O O . ILE A 1 75 ? 6.335 -6.819 -21.701 1.00 87.88 75 ILE A O 1
ATOM 667 N N . ASP A 1 76 ? 7.335 -6.556 -19.706 1.00 88.25 76 ASP A N 1
ATOM 668 C CA . ASP A 1 76 ? 6.976 -7.880 -19.172 1.00 88.25 76 ASP A CA 1
ATOM 669 C C . ASP A 1 76 ? 5.453 -8.111 -19.173 1.00 88.25 76 ASP A C 1
ATOM 671 O O . ASP A 1 76 ? 4.968 -9.154 -19.612 1.00 88.25 76 ASP A O 1
ATOM 675 N N . TYR A 1 77 ? 4.677 -7.098 -18.774 1.00 86.06 77 TYR A N 1
ATOM 676 C CA . TYR A 1 77 ? 3.217 -7.128 -18.863 1.00 86.06 77 TYR A CA 1
ATOM 677 C C . TYR A 1 77 ? 2.719 -7.329 -20.299 1.00 86.06 77 TYR A C 1
ATOM 679 O O . TYR A 1 77 ? 1.825 -8.141 -20.538 1.00 86.06 77 TYR A O 1
ATOM 687 N N . LEU A 1 78 ? 3.288 -6.600 -21.260 1.00 86.94 78 LEU A N 1
ATOM 688 C CA . LEU A 1 78 ? 2.913 -6.694 -22.670 1.00 86.94 78 LEU A CA 1
ATOM 689 C C . LEU A 1 78 ? 3.229 -8.076 -23.259 1.00 86.94 78 LEU A C 1
ATOM 691 O O . LEU A 1 78 ? 2.394 -8.654 -23.958 1.00 86.94 78 LEU A O 1
ATOM 695 N N . GLU A 1 79 ? 4.396 -8.631 -22.937 1.00 86.88 79 GLU A N 1
ATOM 696 C CA . GLU A 1 79 ? 4.775 -9.994 -23.322 1.00 86.88 79 GLU A CA 1
ATOM 697 C C . GLU A 1 79 ? 3.815 -11.026 -22.717 1.00 86.88 79 GLU A C 1
ATOM 699 O O . GLU A 1 79 ? 3.339 -11.928 -23.416 1.00 86.88 79 GLU A O 1
ATOM 704 N N . TYR A 1 80 ? 3.456 -10.859 -21.441 1.00 85.06 80 TYR A N 1
ATOM 705 C CA . TYR A 1 80 ? 2.495 -11.731 -20.775 1.00 85.06 80 TYR A CA 1
ATOM 706 C C . TYR A 1 80 ? 1.100 -11.650 -21.402 1.00 85.06 80 TYR A C 1
ATOM 708 O O . TYR A 1 80 ? 0.476 -12.686 -21.639 1.00 85.06 80 TYR A O 1
ATOM 716 N N . LEU A 1 81 ? 0.621 -10.438 -21.697 1.00 85.25 81 LEU A N 1
ATOM 717 C CA . LEU A 1 81 ? -0.672 -10.183 -22.334 1.00 85.25 81 LEU A CA 1
ATOM 718 C C . LEU A 1 81 ? -0.778 -10.873 -23.701 1.00 85.25 81 LEU A C 1
ATOM 720 O O . LEU A 1 81 ? -1.838 -11.384 -24.053 1.00 85.25 81 LEU A O 1
ATOM 724 N N . HIS A 1 82 ? 0.314 -10.913 -24.464 1.00 81.69 82 HIS A N 1
ATOM 725 C CA . HIS A 1 82 ? 0.342 -11.591 -25.759 1.00 81.69 82 HIS A CA 1
ATOM 726 C C . HIS A 1 82 ? 0.293 -13.121 -25.633 1.00 81.69 82 HIS A C 1
ATOM 728 O O . HIS A 1 82 ? -0.201 -13.795 -26.537 1.00 81.69 82 HIS A O 1
ATOM 734 N N . ALA A 1 83 ? 0.802 -13.675 -24.531 1.00 81.00 83 ALA A N 1
ATOM 735 C CA . ALA A 1 83 ? 0.929 -15.116 -24.333 1.00 81.00 83 ALA A CA 1
ATOM 736 C C . ALA A 1 83 ? -0.216 -15.748 -23.515 1.00 81.00 83 ALA A C 1
ATOM 738 O O . ALA A 1 83 ? -0.458 -16.949 -23.642 1.00 81.00 83 ALA A O 1
ATOM 739 N N . HIS A 1 84 ? -0.916 -14.984 -22.667 1.00 77.50 84 HIS A N 1
ATOM 740 C CA . HIS A 1 84 ? -1.855 -15.518 -21.672 1.00 77.50 84 HIS A CA 1
ATOM 741 C C . HIS A 1 84 ? -3.106 -14.643 -21.478 1.00 77.50 84 HIS A C 1
ATOM 743 O O . HIS A 1 84 ? -3.117 -13.449 -21.755 1.00 77.50 84 HIS A O 1
ATOM 749 N N . ASN A 1 85 ? -4.161 -15.224 -20.890 1.00 70.06 85 ASN A N 1
ATOM 750 C CA . ASN A 1 85 ? -5.305 -14.458 -20.385 1.00 70.06 85 ASN A CA 1
ATOM 751 C C . ASN A 1 85 ? -4.928 -13.699 -19.097 1.00 70.06 85 ASN A C 1
ATOM 753 O O . ASN A 1 85 ? -4.522 -14.306 -18.104 1.00 70.06 85 ASN A O 1
ATOM 757 N N . LEU A 1 86 ? -5.154 -12.381 -19.106 1.00 66.56 86 LEU A N 1
ATOM 758 C CA . LEU A 1 86 ? -4.760 -11.341 -18.133 1.00 66.56 86 LEU A CA 1
ATOM 759 C C . LEU A 1 86 ? -4.980 -11.604 -16.629 1.00 66.56 86 LEU A C 1
ATOM 761 O O . LEU A 1 86 ? -4.447 -10.880 -15.795 1.00 66.56 86 LEU A O 1
ATOM 765 N N . SER A 1 87 ? -5.750 -12.621 -16.252 1.00 69.50 87 SER A N 1
ATOM 766 C CA . SER A 1 87 ? -6.202 -12.850 -14.871 1.00 69.50 87 SER A CA 1
ATOM 767 C C . SER A 1 87 ? -5.104 -13.117 -13.825 1.00 69.50 87 SER A C 1
ATOM 769 O O . SER A 1 87 ? -5.406 -13.106 -12.633 1.00 69.50 87 SER A O 1
ATOM 771 N N . LYS A 1 88 ? -3.856 -13.395 -14.231 1.00 79.19 88 LYS A N 1
ATOM 772 C CA . LYS A 1 88 ? -2.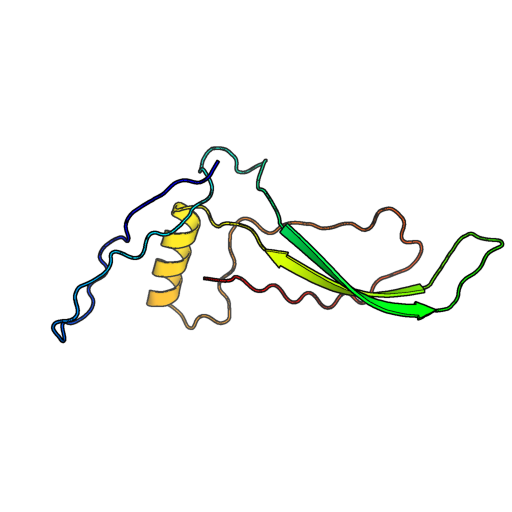800 -13.889 -13.324 1.00 79.19 88 LYS A CA 1
ATOM 773 C C . LYS A 1 88 ? -1.484 -13.115 -13.353 1.00 79.19 88 LYS A C 1
ATOM 775 O O . LYS A 1 88 ? -0.613 -13.436 -12.546 1.00 79.19 88 LYS A O 1
ATOM 780 N N . TRP A 1 89 ? -1.316 -12.132 -14.239 1.00 83.69 89 TRP A N 1
ATOM 781 C CA . TRP A 1 89 ? -0.077 -11.356 -14.250 1.00 83.69 89 TRP A CA 1
ATOM 782 C C . TRP A 1 89 ? 0.088 -10.578 -12.942 1.00 83.69 89 TRP A C 1
ATOM 784 O O . TRP A 1 89 ? -0.890 -10.068 -12.386 1.00 83.69 89 TRP A O 1
ATOM 794 N N . ARG A 1 90 ? 1.325 -10.487 -12.447 1.00 81.44 90 ARG A N 1
ATOM 795 C CA . ARG A 1 90 ? 1.676 -9.676 -11.280 1.00 81.44 90 ARG A CA 1
ATOM 796 C C . ARG A 1 90 ? 3.014 -8.982 -11.518 1.00 81.44 90 ARG A C 1
ATOM 798 O O . ARG A 1 90 ? 3.942 -9.645 -11.975 1.00 81.44 90 ARG A O 1
ATOM 805 N N . PRO A 1 91 ? 3.140 -7.694 -11.159 1.00 84.19 91 PRO A N 1
ATOM 806 C CA . PRO A 1 91 ? 4.415 -7.002 -11.248 1.00 84.19 91 PRO A CA 1
ATOM 807 C C . PRO A 1 91 ? 5.425 -7.586 -10.256 1.00 84.19 91 PRO A C 1
ATOM 809 O O . PRO A 1 91 ? 5.058 -8.081 -9.190 1.00 84.19 91 PRO A O 1
ATOM 812 N N . ALA A 1 92 ? 6.711 -7.464 -10.590 1.00 83.44 92 ALA A N 1
ATOM 813 C CA . ALA A 1 92 ? 7.804 -7.910 -9.729 1.00 83.44 92 ALA A CA 1
ATOM 814 C C . ALA A 1 92 ? 7.869 -7.130 -8.405 1.00 83.44 92 ALA A C 1
ATOM 816 O O . ALA A 1 92 ? 8.212 -7.694 -7.369 1.00 83.44 92 ALA A O 1
ATOM 817 N N . PHE A 1 93 ? 7.544 -5.834 -8.431 1.00 83.75 93 PHE A N 1
ATOM 818 C CA . PHE A 1 93 ? 7.375 -5.041 -7.219 1.00 83.75 93 PHE A CA 1
ATOM 819 C C . PHE A 1 93 ? 5.916 -5.050 -6.757 1.00 83.75 93 PHE A C 1
ATOM 821 O O . PHE A 1 93 ? 5.030 -4.567 -7.469 1.00 83.75 93 PHE A O 1
ATOM 828 N N . LEU A 1 94 ? 5.704 -5.507 -5.525 1.00 84.50 94 LEU A N 1
ATOM 829 C CA . LEU A 1 94 ? 4.454 -5.374 -4.792 1.00 84.50 94 LEU A CA 1
ATOM 830 C C . LEU A 1 94 ? 4.755 -4.6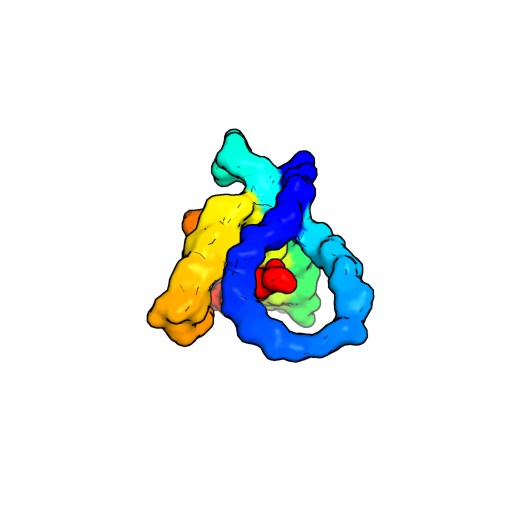90 -3.449 1.00 84.50 94 LEU A C 1
ATOM 832 O O . LEU A 1 94 ? 5.656 -5.142 -2.747 1.00 84.50 94 LEU A O 1
ATOM 836 N N . PRO A 1 95 ? 4.067 -3.593 -3.096 1.00 85.56 95 PRO A N 1
ATOM 837 C CA . PRO A 1 95 ? 4.304 -2.934 -1.822 1.00 85.56 95 PRO A CA 1
ATOM 838 C C . PRO A 1 95 ? 3.751 -3.766 -0.661 1.00 85.56 95 PRO A C 1
ATOM 840 O O . PRO A 1 95 ? 2.549 -4.028 -0.599 1.00 85.56 95 PRO A O 1
ATOM 843 N N . ASP A 1 96 ? 4.628 -4.113 0.278 1.00 85.00 96 ASP A N 1
ATOM 844 C CA . ASP A 1 96 ? 4.251 -4.727 1.549 1.00 85.00 96 ASP A CA 1
ATOM 845 C C . ASP A 1 96 ? 3.793 -3.647 2.537 1.00 85.00 96 ASP A C 1
ATOM 847 O O . ASP A 1 96 ? 4.422 -2.592 2.666 1.00 85.00 96 ASP A O 1
ATOM 851 N N . ILE A 1 97 ? 2.675 -3.892 3.224 1.00 84.94 97 ILE A N 1
ATOM 852 C CA . ILE A 1 97 ? 2.101 -2.962 4.203 1.00 84.94 97 ILE A C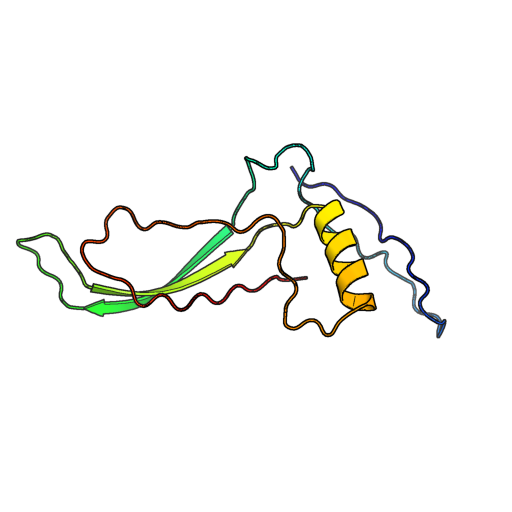A 1
ATOM 853 C C . ILE A 1 97 ? 1.900 -3.670 5.524 1.00 84.94 97 ILE A C 1
ATOM 855 O O . ILE A 1 97 ? 1.235 -4.701 5.595 1.00 84.94 97 ILE A O 1
ATOM 859 N N . GLU A 1 98 ? 2.410 -3.038 6.572 1.00 84.94 98 GLU A N 1
ATOM 860 C CA . GLU A 1 98 ? 2.264 -3.480 7.945 1.00 84.94 98 GLU A CA 1
ATOM 861 C C . GLU A 1 98 ? 1.598 -2.384 8.783 1.00 84.94 98 GLU A C 1
ATOM 863 O O . GLU A 1 98 ? 1.945 -1.203 8.702 1.00 84.94 98 GLU A O 1
ATOM 868 N N . PHE A 1 99 ? 0.622 -2.776 9.601 1.00 85.50 99 PHE A N 1
ATOM 869 C CA . PHE A 1 99 ? -0.042 -1.889 10.552 1.00 85.50 99 PHE A CA 1
ATOM 870 C C . PHE A 1 99 ? 0.558 -2.112 11.942 1.00 85.50 99 PHE A C 1
ATOM 872 O O . PHE A 1 99 ? 0.061 -2.920 12.721 1.00 85.50 99 PHE A O 1
ATOM 879 N N . VAL A 1 100 ? 1.620 -1.363 12.243 1.00 87.56 100 VAL A N 1
ATOM 880 C CA . VAL A 1 100 ? 2.465 -1.529 13.443 1.00 87.56 100 VAL A CA 1
ATOM 881 C C . VAL A 1 100 ? 1.681 -1.472 14.762 1.00 87.56 100 VAL A C 1
ATOM 883 O O . VAL A 1 100 ? 2.010 -2.171 15.711 1.00 87.56 100 VAL A O 1
ATOM 886 N N . ASN A 1 101 ? 0.627 -0.656 14.821 1.00 85.25 101 ASN A N 1
ATOM 887 C CA . ASN A 1 101 ? -0.138 -0.411 16.050 1.00 85.25 101 ASN A CA 1
ATOM 888 C C . ASN A 1 101 ? -1.365 -1.317 16.208 1.00 85.25 101 ASN A C 1
ATOM 890 O O . ASN A 1 101 ? -2.231 -1.042 17.038 1.00 85.25 101 ASN A O 1
ATOM 894 N N . ALA A 1 102 ? -1.509 -2.349 15.383 1.00 83.38 102 ALA A N 1
ATOM 895 C CA . ALA A 1 102 ? -2.624 -3.264 15.541 1.00 83.38 102 ALA A CA 1
ATOM 896 C C . ALA A 1 102 ? -2.324 -4.341 16.576 1.00 83.38 102 ALA A C 1
ATOM 898 O O . ALA A 1 102 ? -1.224 -4.882 16.640 1.00 83.38 102 ALA A O 1
ATOM 899 N N . VAL A 1 103 ? -3.344 -4.662 17.365 1.00 73.19 103 VAL A N 1
ATOM 900 C CA . VAL A 1 103 ? -3.209 -5.516 18.546 1.00 73.19 103 VAL A CA 1
ATOM 901 C C . VAL A 1 103 ? -3.665 -6.959 18.272 1.00 73.19 103 VAL A C 1
ATOM 903 O O . VAL A 1 103 ? -3.118 -7.880 18.868 1.00 73.19 103 VAL A O 1
ATOM 906 N N . GLU A 1 104 ? -4.607 -7.187 17.342 1.00 69.31 104 GLU A N 1
ATOM 907 C CA . GLU A 1 104 ? -5.148 -8.519 17.007 1.00 69.31 104 GLU A CA 1
ATOM 908 C C . GLU A 1 104 ? -5.451 -8.692 15.504 1.00 69.31 104 GLU A C 1
ATOM 910 O O . GLU A 1 104 ? -5.649 -7.717 14.778 1.00 69.31 104 GLU A O 1
ATOM 915 N N . GLY A 1 105 ? -5.468 -9.960 15.061 1.00 56.75 105 GLY A N 1
ATOM 916 C CA . GLY A 1 105 ? -5.455 -10.419 13.667 1.00 56.75 105 GLY A CA 1
ATOM 917 C C . GLY A 1 105 ? -6.435 -9.738 12.707 1.00 56.75 105 GLY A C 1
ATOM 918 O O . GLY A 1 105 ? -7.566 -9.384 13.044 1.00 56.75 105 GLY A O 1
ATOM 919 N N . PHE A 1 106 ? -5.982 -9.591 11.464 1.00 58.50 106 PHE A N 1
ATOM 920 C CA . PHE A 1 106 ? -6.693 -8.868 10.423 1.00 58.50 106 PHE A CA 1
ATOM 921 C C . PHE A 1 106 ? -7.285 -9.814 9.380 1.00 58.50 106 PHE A C 1
ATOM 923 O O . PHE A 1 106 ? -6.556 -10.551 8.721 1.00 58.50 106 PHE A O 1
ATOM 930 N N . ASP A 1 107 ? -8.582 -9.681 9.117 1.00 54.25 107 ASP A N 1
ATOM 931 C CA . ASP A 1 107 ? -9.167 -10.150 7.861 1.00 54.25 107 ASP A CA 1
ATOM 932 C C . ASP A 1 107 ? -8.981 -9.064 6.794 1.00 54.25 107 ASP A C 1
ATOM 934 O O . ASP A 1 107 ? -9.809 -8.159 6.630 1.00 54.25 107 ASP A O 1
ATOM 938 N N . ILE A 1 108 ? -7.849 -9.116 6.089 1.00 52.78 108 ILE A N 1
ATOM 939 C CA . ILE A 1 108 ? -7.499 -8.142 5.051 1.00 52.78 108 ILE A CA 1
ATOM 940 C C . ILE A 1 108 ? -8.011 -8.625 3.690 1.00 52.78 108 ILE A C 1
ATOM 942 O O . ILE A 1 108 ? -7.493 -9.578 3.116 1.00 52.78 108 ILE A O 1
ATOM 946 N N . CYS A 1 109 ? -8.995 -7.925 3.122 1.00 43.69 109 CYS A N 1
ATOM 947 C CA . CYS A 1 109 ? -9.327 -8.048 1.700 1.00 43.69 109 CYS A CA 1
ATOM 948 C C . CYS A 1 109 ? -8.530 -7.010 0.904 1.00 43.69 109 CYS A C 1
ATOM 950 O O . CYS A 1 109 ? -8.864 -5.823 0.916 1.00 43.69 109 CYS A O 1
ATOM 952 N N . ILE A 1 110 ? -7.480 -7.463 0.220 1.00 48.84 110 ILE A N 1
ATOM 953 C CA . ILE A 1 110 ? -6.636 -6.615 -0.624 1.00 48.84 110 ILE A CA 1
ATOM 954 C C . ILE A 1 110 ? -7.256 -6.515 -2.022 1.00 48.84 110 ILE A C 1
ATOM 956 O O . ILE A 1 110 ? -7.240 -7.483 -2.779 1.00 48.84 110 ILE A O 1
ATOM 960 N N . CYS A 1 111 ? -7.756 -5.336 -2.396 1.00 44.56 111 CYS A N 1
ATOM 961 C CA . CYS A 1 111 ? -8.105 -5.032 -3.785 1.00 44.56 111 CYS A CA 1
ATOM 962 C C . CYS A 1 111 ? -6.968 -4.217 -4.416 1.00 44.56 111 CYS A C 1
ATOM 964 O O . CYS A 1 111 ? -6.954 -2.989 -4.326 1.00 44.56 111 CYS A O 1
ATOM 966 N N . ILE A 1 112 ? -5.995 -4.897 -5.028 1.00 49.84 112 ILE A N 1
ATOM 967 C CA . ILE A 1 112 ? -4.956 -4.240 -5.833 1.00 49.84 112 ILE A CA 1
ATOM 968 C C . ILE A 1 112 ? -5.570 -3.880 -7.183 1.00 49.84 112 ILE A C 1
ATOM 970 O O . ILE A 1 112 ? -5.895 -4.759 -7.978 1.00 49.84 112 ILE A O 1
ATOM 974 N N . TYR A 1 113 ? -5.717 -2.582 -7.436 1.00 45.44 113 TYR A N 1
ATOM 975 C CA . TYR A 1 113 ? -6.027 -2.065 -8.761 1.00 45.44 113 TYR A CA 1
ATOM 976 C C . TYR A 1 113 ? -4.720 -1.584 -9.389 1.00 45.44 113 TYR A C 1
ATOM 978 O O . TYR A 1 113 ? -4.214 -0.518 -9.042 1.00 45.44 113 TYR A O 1
ATOM 986 N N . CYS A 1 114 ? -4.163 -2.372 -10.310 1.00 40.12 114 CYS A N 1
ATOM 987 C CA . CYS A 1 114 ? -3.199 -1.840 -11.268 1.00 40.12 114 CYS A CA 1
ATOM 988 C C . CYS A 1 114 ? -3.994 -0.996 -12.265 1.00 40.12 114 CYS A C 1
ATOM 990 O O . CYS A 1 114 ? -4.725 -1.535 -13.093 1.00 40.12 114 CYS A O 1
ATOM 992 N N . ILE A 1 115 ? -3.921 0.324 -12.117 1.00 38.59 115 ILE A N 1
ATOM 993 C CA . ILE A 1 115 ? -4.439 1.250 -13.123 1.00 38.59 115 ILE A CA 1
ATOM 994 C C . ILE A 1 115 ? -3.392 1.263 -14.244 1.00 38.59 115 ILE A C 1
ATOM 996 O O . ILE A 1 115 ? -2.245 1.634 -13.989 1.00 38.59 115 ILE A O 1
ATOM 1000 N N . TYR A 1 116 ? -3.781 0.763 -15.419 1.00 39.19 116 TYR A N 1
ATOM 1001 C CA . TYR A 1 116 ? -2.984 0.750 -16.651 1.00 39.19 116 TYR A CA 1
ATOM 1002 C C . TYR A 1 116 ? -3.200 2.034 -17.447 1.00 39.19 116 TYR A C 1
ATOM 1004 O O . TYR A 1 116 ? -4.346 2.540 -17.416 1.00 39.19 116 TYR A O 1
#

pLDDT: mean 74.34, std 16.89, range [38.59, 95.0]

Foldseek 3Di:
DWDWDFDDDDDDDDDDDDPPPRDIDTADDPPPLPDWDKDKDKAWDDWADQDPVVRDIDTDIDMEIETGHHPVQVVVLVVDVVVDDNPDDDGPDDDDDDDPPDDDDDPDDDDYDHDD